Protein AF-A0A6J1V042-F1 (afdb_monomer_lite)

Sequence (133 aa):
MVTKRTVRNPPMVVKDLFEDIKDGIVLIALLEVLSGQKLPCEQGRKLKRIHGVANIGTALKFLEGRRIKLVNINSTDIADGRPSIVLGLVWTIILYFQVWYFPFLKTIKDTLLLHWLHKSASVLPKPKALFAI

Foldseek 3Di:
DDLDQLADPPHDDPPDLLQVPLQLPVLQSVCCRLVVDHFDADDDPDRDSVSSLVSLVRSVVVCVVVVQDLPPAHSNCSNNSPPVNSVVVVVSVVVVSCVVVVVVVVVVVVVVVVVVVVVVVVPDDDPPPPDDD

Structure (mmCIF, N/CA/C/O backbone):
data_AF-A0A6J1V042-F1
#
_entry.id   AF-A0A6J1V042-F1
#
loop_
_atom_site.group_PDB
_atom_site.id
_atom_site.type_symbol
_atom_site.label_atom_id
_atom_site.label_alt_id
_atom_site.label_comp_id
_atom_site.label_asym_id
_atom_site.label_entity_id
_atom_site.label_seq_id
_atom_site.pdbx_PDB_ins_code
_atom_site.Cartn_x
_atom_site.Cartn_y
_atom_site.Cartn_z
_atom_site.occupancy
_atom_site.B_iso_or_equiv
_atom_site.auth_seq_id
_atom_site.auth_comp_id
_atom_site.auth_asym_id
_atom_site.auth_atom_id
_atom_site.pdbx_PDB_model_num
ATOM 1 N N . MET A 1 1 ? -25.448 15.541 1.180 1.00 36.84 1 MET A N 1
ATOM 2 C CA . MET A 1 1 ? -24.413 15.395 0.133 1.00 36.84 1 MET A CA 1
ATOM 3 C C . MET A 1 1 ? -24.048 13.922 0.045 1.00 36.84 1 MET A C 1
ATOM 5 O O . MET A 1 1 ? -23.511 13.391 1.006 1.00 36.84 1 MET A O 1
ATOM 9 N N . VAL A 1 2 ? -24.434 13.231 -1.028 1.00 41.53 2 VAL A N 1
ATOM 10 C CA . VA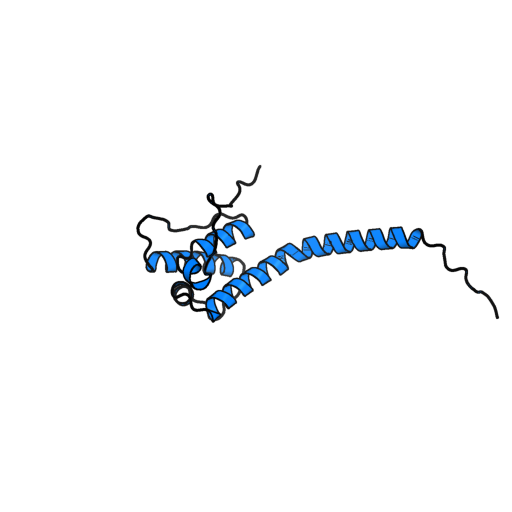L A 1 2 ? -24.136 11.799 -1.200 1.00 41.53 2 VAL A CA 1
ATOM 11 C C . VAL A 1 2 ? -22.653 11.668 -1.544 1.00 41.53 2 VAL A C 1
ATOM 13 O O . VAL A 1 2 ? -22.212 12.181 -2.571 1.00 41.53 2 VAL A O 1
ATOM 16 N N . THR A 1 3 ? -21.868 11.036 -0.675 1.00 45.00 3 THR A N 1
ATOM 17 C CA . THR A 1 3 ? -20.456 10.732 -0.926 1.00 45.00 3 THR A CA 1
ATOM 18 C C . THR A 1 3 ? -20.349 9.857 -2.175 1.00 45.00 3 THR A C 1
ATOM 20 O O . THR A 1 3 ? -20.834 8.728 -2.230 1.00 45.00 3 THR A O 1
ATOM 23 N N . LYS A 1 4 ? -19.754 10.421 -3.228 1.00 53.72 4 LYS A N 1
ATOM 24 C CA . LYS A 1 4 ? -19.483 9.758 -4.506 1.00 53.72 4 LYS A CA 1
ATOM 25 C C . LYS A 1 4 ? -18.650 8.504 -4.211 1.00 53.72 4 LYS A C 1
ATOM 27 O O . LYS A 1 4 ? -17.551 8.632 -3.679 1.00 53.72 4 LYS A O 1
ATOM 32 N N . ARG A 1 5 ? -19.185 7.308 -4.495 1.00 56.50 5 ARG A N 1
ATOM 33 C CA . ARG A 1 5 ? -18.503 6.023 -4.243 1.00 56.50 5 ARG A CA 1
ATOM 34 C C . ARG A 1 5 ? -17.077 6.089 -4.811 1.00 56.50 5 ARG A C 1
ATOM 36 O O . ARG A 1 5 ? -16.912 6.280 -6.012 1.00 56.50 5 ARG A O 1
ATOM 43 N N . THR A 1 6 ? -16.060 5.939 -3.961 1.00 62.38 6 THR A N 1
ATOM 44 C CA . THR A 1 6 ? -14.641 5.846 -4.365 1.00 62.38 6 THR A CA 1
ATOM 45 C C . THR A 1 6 ? -14.295 4.487 -4.985 1.00 62.38 6 THR A C 1
ATOM 47 O O . THR A 1 6 ? -13.169 4.264 -5.417 1.00 62.38 6 THR A O 1
ATOM 50 N N . VAL A 1 7 ? -15.278 3.587 -5.077 1.00 67.44 7 VAL A N 1
ATOM 51 C CA . VAL A 1 7 ? -15.150 2.260 -5.679 1.00 67.44 7 VAL A CA 1
ATOM 52 C C . VAL A 1 7 ? -14.972 2.392 -7.191 1.00 67.44 7 VAL A C 1
ATOM 54 O O . VAL A 1 7 ? -15.827 2.948 -7.885 1.00 67.44 7 VAL A O 1
ATOM 57 N N . ARG A 1 8 ? -13.848 1.881 -7.700 1.00 75.44 8 ARG A N 1
ATOM 58 C CA . ARG A 1 8 ? -13.561 1.830 -9.139 1.00 75.44 8 ARG A CA 1
ATOM 59 C C . ARG A 1 8 ? -14.525 0.872 -9.846 1.00 75.44 8 ARG A C 1
ATOM 61 O O . ARG A 1 8 ? -14.929 -0.138 -9.274 1.00 75.44 8 ARG A O 1
ATOM 68 N N . ASN A 1 9 ? -14.892 1.213 -11.081 1.00 73.81 9 ASN A N 1
ATOM 69 C CA . ASN A 1 9 ? -15.721 0.388 -11.956 1.00 73.81 9 ASN A CA 1
ATOM 70 C C . ASN A 1 9 ? -14.946 0.116 -13.260 1.00 73.81 9 ASN A C 1
ATOM 72 O O . ASN A 1 9 ? -14.585 1.091 -13.926 1.00 73.81 9 ASN A O 1
ATOM 76 N N . PRO A 1 10 ? -14.683 -1.147 -13.639 1.00 80.69 10 PRO A N 1
ATOM 77 C CA . PRO A 1 10 ? -15.043 -2.383 -12.935 1.00 80.69 10 PRO A CA 1
ATOM 78 C C . PRO A 1 10 ? -14.329 -2.540 -11.578 1.00 80.69 10 PRO A C 1
ATOM 80 O O . PRO A 1 10 ? -13.290 -1.908 -11.356 1.00 80.69 10 PRO A O 1
ATOM 83 N N . PRO A 1 11 ? -14.884 -3.354 -10.658 1.00 82.44 11 PRO A N 1
ATOM 84 C CA . PRO A 1 11 ? -14.233 -3.652 -9.391 1.00 82.44 11 PRO A CA 1
ATOM 85 C C . PRO A 1 11 ? -12.879 -4.315 -9.643 1.00 82.44 11 PRO A C 1
ATOM 87 O O . PRO A 1 11 ? -12.745 -5.206 -10.483 1.00 82.44 11 PRO A O 1
ATOM 90 N N . MET A 1 12 ? -11.868 -3.861 -8.909 1.00 86.69 12 MET A N 1
ATOM 91 C CA . MET A 1 12 ? -10.533 -4.439 -8.986 1.00 86.69 12 MET A CA 1
ATOM 92 C C . MET A 1 12 ? -10.520 -5.788 -8.271 1.00 86.69 12 MET A C 1
ATOM 94 O O . MET A 1 12 ? -10.983 -5.897 -7.137 1.00 86.69 12 MET A O 1
ATOM 98 N N . VAL A 1 13 ? -9.974 -6.801 -8.937 1.00 89.38 13 VAL A N 1
ATOM 99 C CA . VAL A 1 13 ? -9.787 -8.142 -8.382 1.00 89.38 13 VAL A CA 1
ATOM 100 C C . VAL A 1 13 ? -8.292 -8.400 -8.306 1.00 89.38 13 VAL A C 1
ATOM 102 O O . VAL A 1 13 ? -7.604 -8.280 -9.315 1.00 89.38 13 VAL A O 1
ATOM 105 N N . VAL A 1 14 ? -7.813 -8.744 -7.114 1.00 93.62 14 VAL A N 1
ATOM 106 C CA . VAL A 1 14 ? -6.424 -9.146 -6.880 1.00 93.62 14 VAL A CA 1
ATOM 107 C C . VAL A 1 14 ? -6.354 -10.663 -7.005 1.00 93.62 14 VAL A C 1
ATOM 109 O O . VAL A 1 14 ? -7.068 -11.367 -6.290 1.00 93.62 14 VAL A O 1
ATOM 112 N N . LYS A 1 15 ? -5.536 -11.160 -7.932 1.00 95.19 15 LYS A N 1
ATOM 113 C CA . LYS A 1 15 ? -5.281 -12.591 -8.139 1.00 95.19 15 LYS A CA 1
ATOM 114 C C . LYS A 1 15 ? -3.971 -13.005 -7.486 1.00 95.19 15 LYS A C 1
ATOM 116 O O . LYS A 1 15 ? -3.941 -14.008 -6.782 1.00 95.19 15 LYS A O 1
ATOM 121 N N . ASP A 1 16 ? -2.926 -12.212 -7.698 1.00 96.06 16 ASP A N 1
ATOM 122 C CA . ASP A 1 16 ? -1.629 -12.379 -7.056 1.00 96.06 16 ASP A CA 1
ATOM 123 C C . ASP A 1 16 ? -1.222 -11.043 -6.449 1.00 96.06 16 ASP A C 1
ATOM 125 O O . ASP A 1 16 ? -0.877 -10.095 -7.150 1.00 96.06 16 ASP A O 1
ATOM 129 N N . LEU A 1 17 ? -1.261 -10.970 -5.121 1.00 95.88 17 LEU A N 1
ATOM 130 C CA . LEU A 1 17 ? -0.950 -9.750 -4.389 1.00 95.88 17 LEU A CA 1
ATOM 131 C C . LEU A 1 17 ? 0.449 -9.207 -4.714 1.00 95.88 17 LEU A C 1
ATOM 133 O O . LEU A 1 17 ? 0.623 -7.992 -4.741 1.00 95.88 17 LEU A O 1
ATOM 137 N N . PHE A 1 18 ? 1.442 -10.071 -4.926 1.00 96.94 18 PHE A N 1
ATOM 138 C CA . PHE A 1 18 ? 2.829 -9.641 -5.104 1.00 96.94 18 PHE A CA 1
ATOM 139 C C . PHE A 1 18 ? 3.091 -9.088 -6.499 1.00 96.94 18 PHE A C 1
ATOM 141 O O . PHE A 1 18 ? 3.951 -8.224 -6.648 1.00 96.94 18 PHE A O 1
ATOM 148 N N . GLU A 1 19 ? 2.331 -9.538 -7.496 1.00 96.06 19 GLU A N 1
ATOM 149 C CA . GLU A 1 19 ? 2.378 -9.014 -8.860 1.00 96.06 19 GLU A CA 1
ATOM 150 C C . GLU A 1 19 ? 1.441 -7.814 -9.039 1.00 96.06 19 GLU A C 1
ATOM 152 O O . GLU A 1 19 ? 1.865 -6.756 -9.509 1.00 96.06 19 GLU A O 1
ATOM 157 N N . ASP A 1 20 ? 0.191 -7.928 -8.586 1.00 95.31 20 ASP A N 1
ATOM 158 C CA . ASP A 1 20 ? -0.862 -6.932 -8.812 1.00 95.31 20 ASP A CA 1
ATOM 159 C C . ASP A 1 20 ? -0.636 -5.624 -8.030 1.00 95.31 20 ASP A C 1
ATOM 161 O O . ASP A 1 20 ? -1.257 -4.602 -8.324 1.00 95.31 20 ASP A O 1
ATOM 165 N N . ILE A 1 21 ? 0.244 -5.620 -7.022 1.00 95.44 21 ILE A N 1
ATOM 166 C CA . ILE A 1 21 ? 0.580 -4.410 -6.257 1.00 95.44 21 ILE A CA 1
ATOM 167 C C . ILE A 1 21 ? 1.697 -3.571 -6.900 1.00 95.44 21 ILE A C 1
ATOM 169 O O . ILE A 1 21 ? 1.849 -2.400 -6.544 1.00 95.44 21 ILE A O 1
ATOM 173 N N . LYS A 1 22 ? 2.480 -4.133 -7.836 1.00 95.69 22 LYS A N 1
ATOM 174 C CA . LYS A 1 22 ? 3.732 -3.528 -8.339 1.00 95.69 22 LYS A CA 1
ATOM 175 C C . LYS A 1 22 ? 3.536 -2.199 -9.070 1.00 95.69 22 LYS A C 1
ATOM 177 O O . LYS A 1 22 ? 4.433 -1.355 -9.083 1.00 95.69 22 LYS A O 1
ATOM 182 N N . ASP A 1 23 ? 2.371 -1.991 -9.677 1.00 94.44 23 ASP A N 1
ATOM 183 C CA . ASP A 1 23 ? 2.013 -0.741 -10.356 1.00 94.44 23 ASP A CA 1
ATOM 184 C C . ASP A 1 23 ? 1.413 0.323 -9.410 1.00 94.44 23 ASP A C 1
ATOM 186 O O . ASP A 1 23 ? 1.134 1.453 -9.827 1.00 94.44 23 ASP A O 1
ATOM 190 N N . GLY A 1 24 ? 1.206 -0.030 -8.136 1.00 94.88 24 GLY A N 1
ATOM 191 C CA . GLY A 1 24 ? 0.621 0.815 -7.098 1.00 94.88 24 GLY A CA 1
ATOM 192 C C . GLY A 1 24 ? -0.869 1.120 -7.265 1.00 94.88 24 GLY A C 1
ATOM 193 O O . GLY A 1 24 ? -1.453 1.772 -6.398 1.00 94.88 24 GLY A O 1
ATOM 194 N N . ILE A 1 25 ? -1.516 0.658 -8.335 1.00 94.12 25 ILE A N 1
ATOM 195 C CA . ILE A 1 25 ? -2.894 1.020 -8.682 1.00 94.12 25 ILE A CA 1
ATOM 196 C C . ILE A 1 25 ? -3.876 0.388 -7.698 1.00 94.12 25 ILE A C 1
ATOM 198 O O . ILE A 1 25 ? -4.787 1.077 -7.226 1.00 94.12 25 ILE A O 1
ATOM 202 N N . VAL A 1 26 ? -3.675 -0.893 -7.371 1.00 94.06 26 VAL A N 1
ATOM 203 C CA . VAL A 1 26 ? -4.458 -1.619 -6.357 1.00 94.06 26 VAL A CA 1
ATOM 204 C C . VAL A 1 26 ? -4.292 -0.968 -4.986 1.00 94.06 26 VAL A C 1
ATOM 206 O O . VAL A 1 26 ? -5.278 -0.741 -4.286 1.00 94.06 26 VAL A O 1
ATOM 209 N N . LEU A 1 27 ? -3.055 -0.623 -4.617 1.00 95.62 27 LEU A N 1
ATOM 210 C CA . LEU A 1 27 ? -2.743 -0.019 -3.322 1.00 95.62 27 LEU A CA 1
ATOM 211 C C . LEU A 1 27 ? -3.430 1.343 -3.158 1.00 95.62 27 LEU A C 1
ATOM 213 O O . LEU A 1 27 ? -4.062 1.593 -2.134 1.00 95.62 27 LEU A O 1
ATOM 217 N N . ILE A 1 28 ? -3.368 2.200 -4.179 1.00 95.69 28 ILE A N 1
ATOM 218 C CA . ILE A 1 28 ? -4.082 3.479 -4.173 1.00 95.69 28 ILE A CA 1
ATOM 219 C C . ILE A 1 28 ? -5.590 3.245 -4.056 1.00 95.69 28 ILE A C 1
ATOM 221 O O . ILE A 1 28 ? -6.225 3.846 -3.195 1.00 95.69 28 ILE A O 1
ATOM 225 N N . ALA A 1 29 ? -6.163 2.355 -4.873 1.00 93.69 29 ALA A N 1
ATOM 226 C CA . ALA A 1 29 ? -7.598 2.076 -4.847 1.00 93.69 29 ALA A CA 1
ATOM 227 C C . ALA A 1 29 ? -8.073 1.595 -3.466 1.00 93.69 29 ALA A C 1
ATOM 229 O O . ALA A 1 29 ? -9.116 2.036 -2.983 1.00 93.69 29 ALA A O 1
ATOM 230 N N . LEU A 1 30 ? -7.292 0.733 -2.808 1.00 93.75 30 LEU A N 1
ATOM 231 C CA . LEU A 1 30 ? -7.563 0.278 -1.448 1.00 93.75 30 LEU A CA 1
ATOM 232 C C . LEU A 1 30 ? -7.626 1.461 -0.475 1.00 93.75 30 LEU A C 1
ATOM 234 O O . LEU A 1 30 ? -8.588 1.586 0.282 1.00 93.75 30 LEU A O 1
ATOM 238 N N . LEU A 1 31 ? -6.637 2.357 -0.518 1.00 94.31 31 LEU A N 1
ATOM 239 C CA . LEU A 1 31 ? -6.611 3.541 0.342 1.00 94.31 31 LEU A CA 1
ATOM 240 C C . LEU A 1 31 ? -7.763 4.503 0.034 1.00 94.31 31 LEU A C 1
ATOM 242 O O . LEU A 1 31 ? -8.331 5.063 0.970 1.00 94.31 31 LEU A O 1
ATOM 246 N N . GLU A 1 32 ? -8.161 4.663 -1.230 1.00 93.19 32 GLU A N 1
ATOM 247 C CA . GLU A 1 32 ? -9.323 5.477 -1.614 1.00 93.19 32 GLU A CA 1
ATOM 248 C C . GLU A 1 32 ? -10.634 4.930 -1.024 1.00 93.19 32 GLU A C 1
ATOM 250 O O . GLU A 1 32 ? -11.490 5.691 -0.561 1.00 93.19 32 GLU A O 1
ATOM 255 N N . VAL A 1 33 ? -10.801 3.605 -1.015 1.00 91.06 33 VAL A N 1
ATOM 256 C CA . VAL A 1 33 ? -11.983 2.939 -0.447 1.00 91.06 33 VAL A CA 1
ATOM 257 C C . VAL A 1 33 ? -11.986 3.029 1.076 1.00 91.06 33 VAL A C 1
ATOM 259 O O . VAL A 1 33 ? -12.997 3.415 1.657 1.00 91.06 33 VAL A O 1
ATOM 262 N N . LEU A 1 34 ? -10.862 2.719 1.724 1.00 90.62 34 LEU A N 1
ATOM 263 C CA . LEU A 1 34 ? -10.764 2.718 3.185 1.00 90.62 34 LEU A CA 1
ATOM 264 C C . LEU A 1 34 ? -10.876 4.128 3.780 1.00 90.62 34 LEU A C 1
ATOM 266 O O . LEU A 1 34 ? -11.488 4.317 4.830 1.00 90.62 34 LEU A O 1
ATOM 270 N N . SER A 1 35 ? -10.299 5.131 3.116 1.00 89.81 35 SER A N 1
ATOM 271 C CA . SER A 1 35 ? -10.296 6.511 3.611 1.00 89.81 35 SER A CA 1
ATOM 272 C C . SER A 1 35 ? -11.474 7.361 3.138 1.00 89.81 35 SER A C 1
ATOM 274 O O . SER A 1 35 ? -11.728 8.412 3.728 1.00 89.81 35 SER A O 1
ATOM 276 N N . GLY A 1 36 ? -12.152 6.958 2.059 1.00 89.69 36 GLY A N 1
ATOM 277 C CA . GLY A 1 36 ? -13.153 7.780 1.376 1.00 89.69 36 GLY A CA 1
ATOM 278 C C . GLY A 1 36 ? -12.576 9.007 0.655 1.00 89.69 36 GLY A C 1
ATOM 279 O O . GLY A 1 36 ? -13.343 9.874 0.236 1.00 89.69 36 GLY A O 1
ATOM 280 N N . GLN A 1 37 ? -11.250 9.111 0.512 1.00 90.75 37 GLN A N 1
ATOM 281 C CA . GLN A 1 37 ? -10.567 10.224 -0.152 1.00 90.75 37 GLN A CA 1
ATOM 282 C C . GLN A 1 37 ? -10.036 9.796 -1.520 1.00 90.75 37 GLN A C 1
ATOM 284 O O . GLN A 1 37 ? -9.596 8.669 -1.699 1.00 90.75 37 GLN A O 1
ATOM 289 N N . LYS A 1 38 ? -10.064 10.706 -2.494 1.00 91.06 38 LYS A N 1
ATOM 290 C C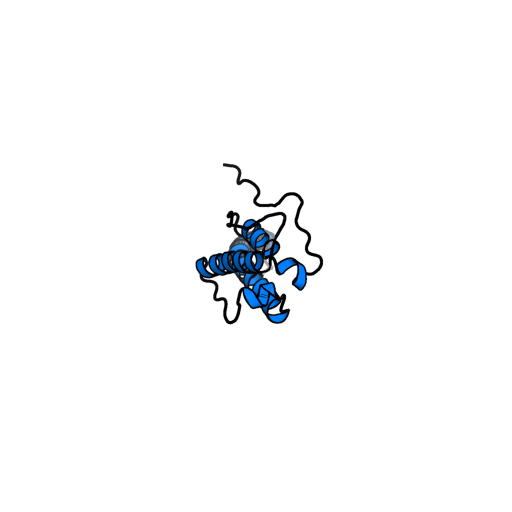A . LYS A 1 38 ? -9.442 10.502 -3.809 1.00 91.06 38 LYS A CA 1
ATOM 291 C C . LYS A 1 38 ? -7.939 10.734 -3.707 1.00 91.06 38 LYS A C 1
ATOM 293 O O . LYS A 1 38 ? -7.523 11.752 -3.158 1.00 91.06 38 LYS A O 1
ATOM 298 N N . LEU A 1 39 ? -7.145 9.826 -4.266 1.00 92.94 39 LEU A N 1
ATOM 299 C CA . LEU A 1 39 ? -5.687 9.943 -4.300 1.00 92.94 39 LEU A CA 1
ATOM 300 C C . LEU A 1 39 ? -5.212 10.147 -5.750 1.00 92.94 39 LEU A C 1
ATOM 302 O O . LEU A 1 39 ? -5.809 9.582 -6.672 1.00 92.94 39 LEU A O 1
ATOM 306 N N . PRO A 1 40 ? -4.141 10.930 -5.980 1.00 92.25 40 PRO A N 1
ATOM 307 C CA . PRO A 1 40 ? -3.490 10.991 -7.284 1.00 92.25 40 PRO A CA 1
ATOM 308 C C . PRO A 1 40 ? -3.039 9.594 -7.723 1.00 92.25 40 PRO A C 1
ATOM 310 O O . PRO A 1 40 ? -2.479 8.841 -6.932 1.00 92.25 40 PRO A O 1
ATOM 313 N N . CYS A 1 41 ? -3.296 9.244 -8.979 1.00 90.88 41 CYS A N 1
ATOM 314 C CA . CYS A 1 41 ? -2.918 7.958 -9.553 1.00 90.88 41 CYS A CA 1
ATOM 315 C C . CYS A 1 41 ? -2.515 8.189 -11.005 1.00 90.88 41 CYS A C 1
ATOM 317 O O . CYS A 1 41 ? -3.329 8.650 -11.807 1.00 90.88 41 CYS A O 1
ATOM 319 N N . GLU A 1 42 ? -1.282 7.846 -11.350 1.00 88.44 42 GLU A N 1
ATOM 320 C CA . GLU A 1 42 ? -0.847 7.780 -12.736 1.00 88.44 42 GLU A CA 1
ATOM 321 C C . GLU A 1 42 ? -1.478 6.547 -13.389 1.00 88.44 42 GLU A C 1
ATOM 323 O O . GLU A 1 42 ? -1.391 5.429 -12.873 1.00 88.44 42 GLU A O 1
ATOM 328 N N . GLN A 1 43 ? -2.167 6.767 -14.508 1.00 78.19 43 GLN A N 1
ATOM 329 C CA . GLN A 1 43 ? -2.896 5.751 -15.264 1.00 78.19 43 GLN A CA 1
ATOM 330 C C . GLN A 1 43 ? -2.618 5.940 -16.757 1.00 78.19 43 GLN A C 1
ATOM 332 O O . GLN A 1 43 ? -2.444 7.065 -17.223 1.00 78.19 43 GLN A O 1
ATOM 337 N N . GLY A 1 44 ? -2.595 4.855 -17.534 1.00 74.12 44 GLY A N 1
ATOM 338 C CA . GLY A 1 44 ? -2.447 4.955 -18.985 1.00 74.12 44 GLY A CA 1
ATOM 339 C C . GLY A 1 44 ? -2.061 3.651 -19.672 1.00 74.12 44 GLY A C 1
ATOM 340 O O . GLY A 1 44 ? -1.698 2.667 -19.037 1.00 74.12 44 GLY A O 1
ATOM 341 N N . ARG A 1 45 ? -2.103 3.662 -21.010 1.00 65.94 45 ARG A N 1
ATOM 342 C CA . ARG A 1 45 ? -1.814 2.494 -21.867 1.00 65.94 45 ARG A CA 1
ATOM 343 C C . ARG A 1 45 ? -0.363 1.992 -21.795 1.00 65.94 45 ARG A C 1
ATOM 345 O O . ARG A 1 45 ? -0.097 0.890 -22.256 1.00 65.94 45 ARG A O 1
ATOM 352 N N . LYS A 1 46 ? 0.573 2.799 -21.281 1.00 75.56 46 LYS A N 1
ATOM 353 C CA . LYS A 1 46 ? 2.009 2.476 -21.189 1.00 75.56 46 LYS A CA 1
ATOM 354 C C . LYS A 1 46 ? 2.544 2.736 -19.780 1.00 75.56 46 LYS A C 1
ATOM 356 O O . LYS A 1 46 ? 3.431 3.566 -19.594 1.00 75.56 46 LYS A O 1
ATOM 361 N N . LEU A 1 47 ? 1.993 2.040 -18.790 1.00 79.94 47 LEU A N 1
ATOM 362 C CA . LEU A 1 47 ? 2.574 2.034 -17.450 1.00 79.94 47 LEU A CA 1
ATOM 363 C C . LEU A 1 47 ? 3.931 1.324 -17.486 1.00 79.94 47 LEU A C 1
ATOM 365 O O . LEU A 1 47 ? 4.085 0.239 -18.039 1.00 79.94 47 LEU A O 1
ATOM 369 N N . LYS A 1 48 ? 4.929 1.988 -16.917 1.00 86.94 48 LYS A N 1
ATOM 370 C CA . LYS A 1 48 ? 6.302 1.514 -16.749 1.00 86.94 48 LYS A CA 1
ATOM 371 C C . LYS A 1 48 ? 6.587 1.464 -15.256 1.00 86.94 48 LYS A C 1
ATOM 373 O O . LYS A 1 48 ? 5.920 2.149 -14.482 1.00 86.94 48 LYS A O 1
ATOM 378 N N . ARG A 1 49 ? 7.640 0.747 -14.857 1.00 90.06 49 ARG A N 1
ATOM 379 C CA . ARG A 1 49 ? 8.054 0.636 -13.448 1.00 90.06 49 ARG A CA 1
ATOM 380 C C . ARG A 1 49 ? 8.172 1.994 -12.741 1.00 90.06 49 ARG A C 1
ATOM 382 O O . ARG A 1 49 ? 7.785 2.100 -11.588 1.00 90.06 49 ARG A O 1
ATOM 389 N N . ILE A 1 50 ? 8.628 3.043 -13.434 1.00 91.56 50 ILE A N 1
ATOM 390 C CA . ILE A 1 50 ? 8.717 4.405 -12.870 1.00 91.56 50 ILE A CA 1
ATOM 391 C C . ILE A 1 50 ? 7.355 4.962 -12.420 1.00 91.56 50 ILE A C 1
ATOM 393 O O . ILE A 1 50 ? 7.271 5.554 -11.349 1.00 91.56 50 ILE A O 1
ATOM 397 N N . HIS A 1 51 ? 6.292 4.702 -13.187 1.00 93.06 51 HIS A N 1
ATOM 398 C CA . HIS A 1 51 ? 4.925 5.106 -12.856 1.00 93.06 51 HIS A CA 1
ATOM 399 C C . HIS A 1 51 ? 4.402 4.290 -11.668 1.00 93.06 51 HIS A C 1
ATOM 401 O O . HIS A 1 51 ? 3.784 4.836 -10.759 1.00 93.06 51 HIS A O 1
ATOM 407 N N . GLY A 1 52 ? 4.734 2.994 -11.620 1.00 94.31 52 GLY A N 1
ATOM 408 C CA . GLY A 1 52 ? 4.421 2.136 -10.475 1.00 94.31 52 GLY A CA 1
ATOM 409 C C . GLY A 1 52 ? 5.062 2.628 -9.178 1.00 94.31 52 GLY A C 1
ATOM 410 O O . GLY A 1 52 ? 4.380 2.832 -8.177 1.00 94.31 52 GLY A O 1
ATOM 411 N N . VAL A 1 53 ? 6.361 2.933 -9.217 1.00 96.50 53 VAL A N 1
ATOM 412 C CA . VAL A 1 53 ? 7.095 3.502 -8.077 1.00 96.50 53 VAL A CA 1
ATOM 413 C C . VAL A 1 53 ? 6.501 4.848 -7.642 1.00 96.50 53 VAL A C 1
ATOM 415 O O . VAL A 1 53 ? 6.382 5.092 -6.440 1.00 96.50 53 VAL A O 1
ATOM 418 N N . ALA A 1 54 ? 6.088 5.706 -8.581 1.00 96.00 54 ALA A N 1
ATOM 419 C CA . ALA A 1 54 ? 5.439 6.985 -8.280 1.00 96.00 54 ALA A CA 1
ATOM 420 C C . ALA A 1 54 ? 4.059 6.806 -7.615 1.00 96.00 54 ALA A C 1
ATOM 422 O O . ALA A 1 54 ? 3.758 7.457 -6.607 1.00 96.00 54 ALA A O 1
ATOM 423 N N . ASN A 1 55 ? 3.245 5.875 -8.118 1.00 97.00 55 ASN A N 1
ATOM 424 C CA . ASN A 1 55 ? 1.952 5.515 -7.537 1.00 97.00 55 ASN A CA 1
ATOM 425 C C . ASN A 1 55 ? 2.107 4.964 -6.115 1.00 97.00 55 ASN A C 1
ATOM 427 O O . ASN A 1 55 ? 1.454 5.438 -5.183 1.00 97.00 55 ASN A O 1
ATOM 431 N N . ILE A 1 56 ? 3.026 4.017 -5.921 1.00 97.88 56 ILE A N 1
ATOM 432 C CA . ILE A 1 56 ? 3.337 3.476 -4.596 1.00 97.88 56 ILE A CA 1
ATOM 433 C C . ILE A 1 56 ? 3.831 4.599 -3.679 1.00 97.88 56 ILE A C 1
ATOM 435 O O . ILE A 1 56 ? 3.351 4.724 -2.558 1.00 97.88 56 ILE A O 1
ATOM 439 N N . GLY A 1 57 ? 4.720 5.473 -4.157 1.00 97.50 57 GLY A N 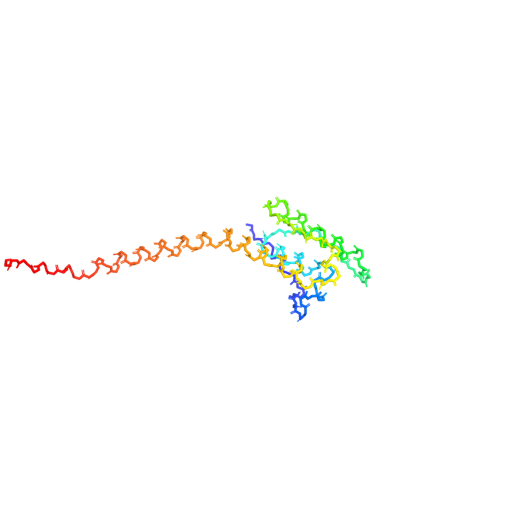1
ATOM 440 C CA . GLY A 1 57 ? 5.191 6.632 -3.398 1.00 97.50 57 GLY A CA 1
ATOM 441 C C . GLY A 1 57 ? 4.055 7.553 -2.940 1.00 97.50 57 GLY A C 1
ATOM 442 O O . GLY A 1 57 ? 4.073 8.037 -1.810 1.00 97.50 57 GLY A O 1
ATOM 443 N N . THR A 1 58 ? 3.032 7.750 -3.773 1.00 97.50 58 THR A N 1
ATOM 444 C CA . THR A 1 58 ? 1.829 8.513 -3.402 1.00 97.50 58 THR A CA 1
ATOM 445 C C . THR A 1 58 ? 1.059 7.829 -2.273 1.00 97.50 58 THR A C 1
ATOM 447 O O . THR A 1 58 ? 0.671 8.483 -1.304 1.00 97.50 58 THR A O 1
ATOM 450 N N . ALA A 1 59 ? 0.879 6.511 -2.359 1.00 97.56 59 ALA A N 1
ATOM 451 C CA . ALA A 1 59 ? 0.222 5.731 -1.316 1.00 97.56 59 ALA A CA 1
ATOM 452 C C . ALA A 1 59 ? 0.991 5.753 0.018 1.00 97.56 59 ALA A C 1
ATOM 454 O O . ALA A 1 59 ? 0.384 5.945 1.071 1.00 97.56 59 ALA A O 1
ATOM 455 N N . LEU A 1 60 ? 2.321 5.610 -0.009 1.00 97.62 60 LEU A N 1
ATOM 456 C CA . LEU A 1 60 ? 3.141 5.654 1.207 1.00 97.62 60 LEU A CA 1
ATOM 457 C C . LEU A 1 60 ? 3.092 7.040 1.866 1.00 97.62 60 LEU A C 1
ATOM 459 O O . LEU A 1 60 ? 2.812 7.131 3.059 1.00 97.62 60 LEU A O 1
ATOM 463 N N . LYS A 1 61 ? 3.227 8.123 1.086 1.00 96.81 61 LYS A N 1
ATOM 464 C CA . LYS A 1 61 ? 3.093 9.501 1.597 1.00 96.81 61 LYS A CA 1
ATOM 465 C C . LYS A 1 61 ? 1.734 9.758 2.244 1.00 96.81 61 LYS A C 1
ATOM 467 O O . LYS A 1 61 ? 1.643 10.457 3.250 1.00 96.81 61 LYS A O 1
ATOM 472 N N . PHE A 1 62 ? 0.667 9.192 1.682 1.00 96.25 62 PHE A N 1
ATOM 473 C CA . PHE A 1 62 ? -0.666 9.291 2.271 1.00 96.25 62 PHE A CA 1
ATOM 474 C C . PHE A 1 62 ? -0.736 8.641 3.663 1.00 96.25 62 PHE A C 1
ATOM 476 O O . PHE A 1 62 ? -1.324 9.212 4.584 1.00 96.25 62 PHE A O 1
ATOM 483 N N . LEU A 1 63 ? -0.124 7.465 3.830 1.00 95.44 63 LEU A N 1
ATOM 484 C CA . LEU A 1 63 ? -0.059 6.765 5.116 1.00 95.44 63 LEU A CA 1
ATOM 485 C C . LEU A 1 63 ? 0.799 7.534 6.135 1.00 95.44 63 LEU A C 1
ATOM 487 O O . LEU A 1 63 ? 0.382 7.709 7.281 1.00 95.44 63 LEU A O 1
ATOM 491 N N . GLU A 1 64 ? 1.947 8.066 5.716 1.00 95.31 64 GLU A N 1
ATOM 492 C CA . GLU A 1 64 ? 2.808 8.909 6.558 1.00 95.31 64 GLU A CA 1
ATOM 493 C C . GLU A 1 64 ? 2.093 10.186 7.014 1.00 95.31 64 GLU A C 1
ATOM 495 O O . GLU A 1 64 ? 2.162 10.552 8.188 1.00 95.31 64 GLU A O 1
ATOM 500 N N 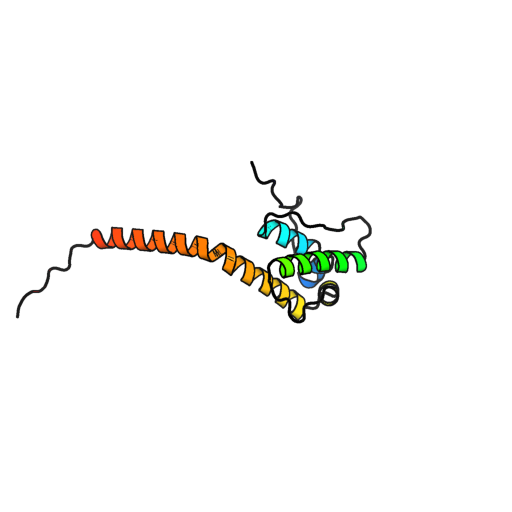. GLY A 1 65 ? 1.315 10.819 6.126 1.00 94.38 65 GLY A N 1
ATOM 501 C CA . GLY A 1 65 ? 0.468 11.969 6.460 1.00 94.38 65 GLY A CA 1
ATOM 502 C C . GLY A 1 65 ? -0.576 11.666 7.544 1.00 94.38 65 GLY A C 1
ATOM 503 O O . GLY A 1 65 ? -1.011 12.565 8.263 1.00 94.38 65 GLY A O 1
ATOM 504 N N . ARG A 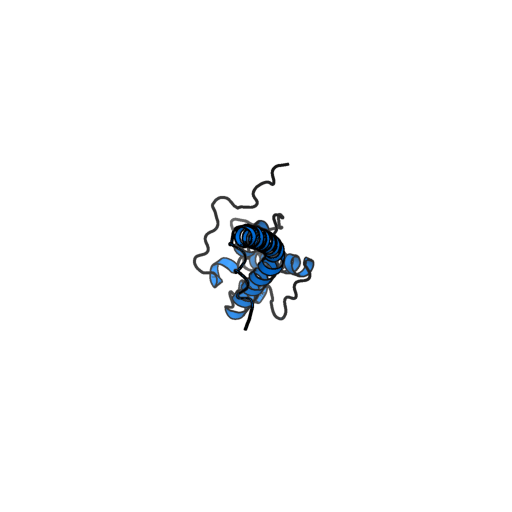1 66 ? -0.929 10.388 7.728 1.00 91.44 66 ARG A N 1
ATOM 505 C CA . ARG A 1 66 ? -1.798 9.884 8.805 1.00 91.44 66 ARG A CA 1
ATOM 506 C C . ARG A 1 66 ? -1.030 9.423 10.050 1.00 91.44 66 ARG A C 1
ATOM 508 O O . ARG A 1 66 ? -1.615 8.792 10.929 1.00 91.44 66 ARG A O 1
ATOM 515 N N . ARG A 1 67 ? 0.257 9.777 10.150 1.00 91.19 67 ARG A N 1
ATOM 516 C CA . ARG A 1 67 ? 1.189 9.434 11.241 1.00 91.19 67 ARG A CA 1
ATOM 517 C C . ARG A 1 67 ? 1.468 7.934 11.384 1.00 91.19 67 ARG A C 1
ATOM 519 O O . ARG A 1 67 ? 1.812 7.469 12.470 1.00 91.19 67 ARG A O 1
ATOM 526 N N . ILE A 1 68 ? 1.341 7.176 10.299 1.00 93.06 68 ILE A N 1
ATOM 527 C CA . ILE A 1 68 ? 1.710 5.759 10.264 1.00 93.06 68 ILE A CA 1
ATOM 528 C C . ILE A 1 68 ? 3.217 5.664 10.019 1.00 93.06 68 ILE A C 1
ATOM 530 O O . ILE A 1 68 ? 3.735 6.255 9.075 1.00 93.06 68 ILE A O 1
ATOM 534 N N . LYS A 1 69 ? 3.933 4.925 10.872 1.00 89.25 69 LYS A N 1
ATOM 535 C CA . LYS A 1 69 ? 5.377 4.708 10.717 1.00 89.25 69 LYS A CA 1
ATOM 536 C C . LYS A 1 69 ? 5.631 3.561 9.740 1.00 89.25 69 LYS A C 1
ATOM 538 O O . LYS A 1 69 ? 5.295 2.420 10.041 1.00 89.25 69 LYS A O 1
ATOM 543 N N . LEU A 1 70 ? 6.263 3.859 8.608 1.00 91.69 70 LEU A N 1
ATOM 544 C CA . LEU A 1 70 ? 6.610 2.892 7.562 1.00 91.69 70 LEU A CA 1
ATOM 545 C C . LEU A 1 70 ? 8.086 2.478 7.661 1.00 91.69 70 LEU A C 1
ATOM 547 O O . LEU A 1 70 ? 8.902 2.780 6.795 1.00 91.69 70 LEU A O 1
ATOM 551 N N . VAL A 1 71 ? 8.458 1.825 8.763 1.00 88.75 71 VAL A N 1
ATOM 552 C CA . VAL A 1 71 ? 9.857 1.435 8.996 1.00 88.75 71 VAL A CA 1
ATOM 553 C C . VAL A 1 71 ? 10.274 0.368 7.984 1.00 88.75 71 VAL A C 1
ATOM 555 O O . VAL A 1 71 ? 9.667 -0.698 7.928 1.00 88.75 71 VAL A O 1
ATOM 558 N N . ASN A 1 72 ? 11.339 0.645 7.225 1.00 91.38 72 ASN A N 1
ATOM 559 C CA . ASN A 1 72 ? 11.922 -0.271 6.239 1.00 91.38 72 ASN A CA 1
ATOM 560 C C . ASN A 1 72 ? 10.957 -0.681 5.102 1.00 91.38 72 ASN A C 1
ATOM 562 O O . ASN A 1 72 ? 11.020 -1.801 4.597 1.00 91.38 72 ASN A O 1
ATOM 566 N N . ILE A 1 73 ? 10.050 0.219 4.708 1.00 93.38 73 ILE A N 1
ATOM 567 C CA . ILE A 1 73 ? 9.144 0.028 3.570 1.00 93.38 73 ILE A CA 1
ATOM 568 C C . ILE A 1 73 ? 9.466 1.089 2.517 1.00 93.38 73 ILE A C 1
ATOM 570 O O . ILE A 1 73 ? 9.148 2.262 2.701 1.00 93.38 73 ILE A O 1
ATOM 574 N N . ASN A 1 74 ? 10.057 0.671 1.396 1.00 94.81 74 ASN A N 1
ATOM 575 C CA . ASN A 1 74 ? 10.365 1.559 0.274 1.00 94.81 74 ASN A CA 1
ATOM 576 C C . ASN A 1 74 ? 9.472 1.261 -0.932 1.00 94.81 74 ASN A C 1
ATOM 578 O O . ASN A 1 74 ? 9.090 0.116 -1.182 1.00 94.81 74 ASN A O 1
ATOM 582 N N . SER A 1 75 ? 9.195 2.288 -1.737 1.00 96.06 75 SER A N 1
ATOM 583 C CA . SER A 1 75 ? 8.366 2.149 -2.939 1.00 96.06 75 SER A CA 1
ATOM 584 C C . SER A 1 75 ? 8.971 1.215 -3.989 1.00 96.06 75 SER A C 1
ATOM 586 O O . SER A 1 75 ? 8.232 0.508 -4.667 1.00 96.06 75 SER A O 1
ATOM 588 N N . THR A 1 76 ? 10.300 1.164 -4.105 1.00 96.69 76 THR A N 1
ATOM 589 C CA . THR A 1 76 ? 11.007 0.274 -5.039 1.00 96.69 76 THR A CA 1
ATOM 590 C C . THR A 1 76 ? 10.855 -1.194 -4.668 1.00 96.69 76 THR A C 1
ATOM 592 O O . THR A 1 76 ? 10.566 -2.006 -5.536 1.00 96.69 76 THR A O 1
ATOM 595 N N . ASP A 1 77 ? 10.972 -1.526 -3.382 1.00 96.88 77 ASP A N 1
ATOM 596 C CA . ASP A 1 77 ? 10.841 -2.900 -2.894 1.00 96.88 77 ASP A CA 1
ATOM 597 C C . ASP A 1 77 ? 9.428 -3.467 -3.117 1.00 96.88 77 ASP A C 1
ATOM 599 O O . ASP A 1 77 ? 9.260 -4.654 -3.400 1.00 96.88 77 ASP A O 1
ATOM 603 N N . ILE A 1 78 ? 8.408 -2.607 -3.020 1.00 97.44 78 ILE A N 1
ATOM 604 C CA . ILE A 1 78 ? 7.013 -2.949 -3.330 1.00 97.44 78 ILE A CA 1
ATOM 605 C C . ILE A 1 78 ? 6.816 -3.073 -4.844 1.00 97.44 78 ILE A C 1
ATOM 607 O O . ILE A 1 78 ? 6.156 -4.006 -5.290 1.00 97.44 78 ILE A O 1
ATOM 611 N N . ALA A 1 79 ? 7.411 -2.176 -5.638 1.00 96.56 79 ALA A N 1
ATOM 612 C CA . ALA A 1 79 ? 7.369 -2.249 -7.100 1.00 96.56 79 ALA A CA 1
ATOM 613 C C . ALA A 1 79 ? 8.066 -3.507 -7.649 1.00 96.56 79 ALA A C 1
ATOM 615 O O . ALA A 1 79 ? 7.744 -3.963 -8.743 1.00 96.56 79 ALA A O 1
ATOM 616 N N . ASP A 1 80 ? 8.995 -4.079 -6.882 1.00 96.12 80 ASP A N 1
ATOM 617 C CA . ASP A 1 80 ? 9.639 -5.358 -7.180 1.00 96.12 80 ASP A CA 1
ATOM 618 C C . ASP A 1 80 ? 8.861 -6.562 -6.615 1.00 96.12 80 ASP A C 1
ATOM 620 O O . ASP A 1 80 ? 9.198 -7.706 -6.909 1.00 96.12 80 ASP A O 1
ATOM 624 N N . GLY A 1 81 ? 7.786 -6.329 -5.853 1.00 95.75 81 GLY A N 1
ATOM 625 C CA . GLY A 1 81 ? 6.902 -7.369 -5.320 1.00 95.75 81 GLY A CA 1
ATOM 626 C C . GLY A 1 81 ? 7.509 -8.184 -4.179 1.00 95.75 81 GLY A C 1
ATOM 627 O O . GLY A 1 81 ? 7.141 -9.340 -3.994 1.00 95.75 81 GLY A O 1
ATOM 628 N N . ARG A 1 82 ? 8.453 -7.624 -3.408 1.00 97.31 82 ARG A N 1
ATOM 629 C CA . ARG A 1 82 ? 9.141 -8.362 -2.334 1.00 97.31 82 ARG A CA 1
ATOM 630 C C . ARG A 1 82 ? 8.147 -8.824 -1.252 1.00 97.31 82 ARG A C 1
ATOM 632 O O . ARG A 1 82 ? 7.634 -7.969 -0.522 1.00 97.31 82 ARG A O 1
ATOM 639 N N . PRO A 1 83 ? 7.928 -10.142 -1.057 1.00 96.88 83 PRO A N 1
ATOM 640 C CA . PRO A 1 83 ? 6.800 -10.633 -0.263 1.00 96.88 83 PRO A CA 1
ATOM 641 C C . PRO A 1 83 ? 6.746 -10.106 1.172 1.00 96.88 83 PRO A C 1
ATOM 643 O O . PRO A 1 83 ? 5.714 -9.595 1.599 1.00 96.88 83 PRO A O 1
ATOM 646 N N . SER A 1 84 ? 7.861 -10.144 1.907 1.00 96.44 84 SER A N 1
ATOM 647 C CA . SER A 1 84 ? 7.898 -9.693 3.305 1.00 96.44 84 SER A CA 1
ATOM 648 C C . SER A 1 84 ? 7.563 -8.205 3.465 1.00 96.44 84 SER A C 1
ATOM 650 O O . SER A 1 84 ? 6.922 -7.820 4.439 1.00 96.44 84 SER A O 1
ATOM 652 N N . ILE A 1 85 ? 7.965 -7.369 2.503 1.00 96.94 85 ILE A N 1
ATOM 653 C CA . ILE A 1 85 ? 7.728 -5.918 2.537 1.00 96.94 85 ILE A CA 1
ATOM 654 C C . ILE A 1 85 ? 6.279 -5.615 2.152 1.00 96.94 85 ILE A C 1
ATOM 656 O O . ILE A 1 85 ? 5.611 -4.843 2.839 1.00 96.94 85 ILE A O 1
ATOM 660 N N . VAL A 1 86 ? 5.766 -6.274 1.107 1.00 97.44 86 VAL A N 1
ATOM 661 C CA . VAL A 1 86 ? 4.362 -6.162 0.685 1.00 97.44 86 VAL A CA 1
ATOM 662 C C . VAL A 1 86 ? 3.420 -6.585 1.813 1.00 97.44 86 VAL A C 1
ATOM 664 O O . VAL A 1 86 ? 2.497 -5.846 2.153 1.00 97.44 86 VAL A O 1
ATOM 667 N N . LEU A 1 87 ? 3.677 -7.730 2.451 1.00 96.75 87 LEU A N 1
ATOM 668 C CA . LEU A 1 87 ? 2.869 -8.202 3.577 1.00 96.75 87 LEU A CA 1
ATOM 669 C C . LEU A 1 87 ? 2.969 -7.268 4.784 1.00 96.75 87 LEU A C 1
ATOM 671 O O . LEU A 1 87 ? 1.944 -6.961 5.389 1.00 96.75 87 LEU A O 1
ATOM 675 N N . GLY A 1 88 ? 4.166 -6.767 5.106 1.00 96.44 88 GLY A N 1
ATOM 676 C CA . GLY A 1 88 ? 4.359 -5.788 6.178 1.00 96.44 88 GLY A CA 1
ATOM 677 C C . GLY A 1 88 ? 3.558 -4.500 5.958 1.00 96.44 88 GLY A C 1
ATOM 678 O O . GLY A 1 88 ? 2.922 -3.992 6.886 1.00 96.44 88 GLY A O 1
ATOM 679 N N . LEU A 1 89 ? 3.514 -4.001 4.721 1.00 97.19 89 LEU A N 1
ATOM 680 C CA . LEU A 1 89 ? 2.692 -2.850 4.352 1.00 97.19 89 LEU A CA 1
ATOM 681 C C . LEU A 1 89 ? 1.194 -3.145 4.490 1.00 97.19 89 LEU A C 1
ATOM 683 O O . LEU A 1 89 ? 0.480 -2.383 5.142 1.00 97.19 89 LEU A O 1
ATOM 687 N N . VAL A 1 90 ? 0.710 -4.244 3.904 1.00 96.38 90 VAL A N 1
ATOM 688 C CA . VAL A 1 90 ? -0.714 -4.618 3.962 1.00 96.38 90 VAL A CA 1
ATOM 689 C C . VAL A 1 90 ? -1.160 -4.821 5.408 1.00 96.38 90 VAL A C 1
ATOM 691 O O . VAL A 1 90 ? -2.200 -4.304 5.811 1.00 96.38 90 VAL A O 1
ATOM 694 N N . TRP A 1 91 ? -0.340 -5.491 6.217 1.00 94.75 91 TRP A N 1
ATOM 695 C CA . TRP A 1 91 ? -0.569 -5.660 7.648 1.00 94.75 91 TRP A CA 1
ATOM 696 C C . TRP A 1 91 ? -0.693 -4.319 8.376 1.00 94.75 91 TRP A C 1
ATOM 698 O O . TRP A 1 91 ? -1.640 -4.103 9.131 1.00 94.75 91 TRP A O 1
ATOM 708 N N . THR A 1 92 ? 0.219 -3.387 8.098 1.00 94.12 92 THR A N 1
ATOM 709 C CA . THR A 1 92 ? 0.202 -2.043 8.688 1.00 94.12 92 THR A CA 1
ATOM 710 C C . THR A 1 92 ? -1.089 -1.293 8.342 1.00 94.12 92 THR A C 1
ATOM 712 O O . THR A 1 92 ? -1.692 -0.661 9.212 1.00 94.12 92 THR A O 1
ATOM 715 N N . ILE A 1 93 ? -1.555 -1.397 7.092 1.00 94.25 93 ILE A N 1
ATOM 716 C CA . ILE A 1 93 ? -2.823 -0.804 6.641 1.00 94.25 93 ILE A CA 1
ATOM 717 C C . ILE A 1 93 ? -4.006 -1.438 7.385 1.00 94.25 93 ILE A C 1
ATOM 719 O O . ILE A 1 93 ? -4.839 -0.710 7.927 1.00 94.25 93 ILE A O 1
ATOM 723 N N . ILE A 1 94 ? -4.071 -2.772 7.459 1.00 92.62 94 ILE A N 1
ATOM 724 C CA . ILE A 1 94 ? -5.142 -3.489 8.168 1.00 92.62 94 ILE A CA 1
ATOM 725 C C . ILE A 1 94 ? -5.206 -3.045 9.630 1.00 92.62 94 ILE A C 1
ATOM 727 O O . ILE A 1 94 ? -6.272 -2.634 10.090 1.00 92.62 94 ILE A O 1
ATOM 731 N N . LEU A 1 95 ? -4.075 -3.070 10.343 1.00 89.69 95 LEU A N 1
ATOM 732 C CA . LEU A 1 95 ? -4.018 -2.681 11.751 1.00 89.69 95 LEU A CA 1
ATOM 733 C C . LEU A 1 95 ? -4.482 -1.243 11.967 1.00 89.69 95 LEU A C 1
ATOM 735 O O . LEU A 1 95 ? -5.296 -0.991 12.854 1.00 89.69 95 LEU A O 1
ATOM 739 N N . TYR A 1 96 ? -4.002 -0.301 11.153 1.00 88.31 96 TYR A N 1
ATOM 740 C CA . TYR A 1 96 ? -4.387 1.099 11.287 1.00 88.31 96 TYR A CA 1
ATOM 741 C C . TYR A 1 96 ? -5.898 1.283 11.109 1.00 88.31 96 TYR A C 1
ATOM 743 O O . TYR A 1 96 ? -6.558 1.867 11.967 1.00 88.31 96 TYR A O 1
ATOM 751 N N . PHE A 1 97 ? -6.478 0.752 10.031 1.00 86.69 97 PHE A N 1
ATOM 752 C CA . PHE A 1 97 ? -7.905 0.935 9.768 1.00 86.69 97 PHE A CA 1
ATOM 753 C C . PHE A 1 97 ? -8.788 0.151 10.748 1.00 86.69 97 PHE A C 1
ATOM 755 O O . PHE A 1 97 ? -9.837 0.654 11.145 1.00 86.69 97 PHE A O 1
ATOM 762 N N . GLN A 1 98 ? -8.365 -1.020 11.229 1.00 84.44 98 GLN A N 1
ATOM 763 C CA . GLN A 1 98 ? -9.085 -1.718 12.295 1.00 84.44 98 GLN A CA 1
ATOM 764 C C . GLN A 1 98 ? -9.062 -0.920 13.598 1.00 84.44 98 GLN A C 1
ATOM 766 O O . GLN A 1 98 ? -10.116 -0.682 14.177 1.00 84.44 98 GLN A O 1
ATOM 771 N N . VAL A 1 99 ? -7.901 -0.443 14.044 1.00 79.69 99 VAL A N 1
ATOM 772 C CA . VAL A 1 99 ? -7.794 0.309 15.302 1.00 79.69 99 VAL A CA 1
ATOM 773 C C . VAL A 1 99 ? -8.473 1.674 15.220 1.00 79.69 99 VAL A C 1
ATOM 775 O O . VAL A 1 99 ? -8.910 2.167 16.244 1.00 79.69 99 VAL A O 1
ATOM 778 N N . TRP A 1 100 ? -8.621 2.294 14.052 1.00 73.50 100 TRP A N 1
ATOM 779 C CA . TRP A 1 100 ? -9.306 3.590 13.957 1.00 73.50 100 TRP A CA 1
ATOM 780 C C . TRP A 1 100 ? -10.814 3.483 13.720 1.00 73.50 100 TRP A C 1
ATOM 782 O O . TRP A 1 100 ? -11.572 4.278 14.271 1.00 73.50 100 TRP A O 1
ATOM 792 N N . TYR A 1 101 ? -11.278 2.501 12.945 1.00 66.69 101 TYR A N 1
ATOM 793 C CA . TYR A 1 101 ? -12.698 2.388 12.585 1.00 66.69 101 TYR A CA 1
ATOM 794 C C . TYR A 1 101 ? -13.465 1.411 13.478 1.00 66.69 101 TYR A C 1
ATOM 796 O O . TYR A 1 101 ? -14.670 1.568 13.683 1.00 66.69 101 TYR A O 1
ATOM 804 N N . PHE A 1 102 ? -12.791 0.402 14.034 1.00 67.50 102 PHE A N 1
ATOM 805 C CA . PHE A 1 102 ? -13.449 -0.620 14.839 1.00 67.50 102 PHE A CA 1
ATOM 806 C C . PHE A 1 102 ? -13.724 -0.222 16.295 1.00 67.50 102 PHE A C 1
ATOM 808 O O . PHE A 1 102 ? -14.760 -0.665 16.781 1.00 67.50 102 PHE A O 1
ATOM 815 N N . PRO A 1 103 ? -12.932 0.605 17.018 1.00 66.25 103 PRO A N 1
ATOM 816 C CA . PRO A 1 103 ? -13.273 0.948 18.399 1.00 66.25 103 PRO A CA 1
ATOM 817 C C . PRO A 1 103 ? -14.623 1.633 18.500 1.00 66.25 103 PRO A C 1
ATOM 819 O O . PRO A 1 103 ? -15.379 1.312 19.400 1.00 66.25 103 PRO A O 1
ATOM 822 N N . PHE A 1 104 ? -14.979 2.491 17.541 1.00 62.38 104 PHE A N 1
ATOM 823 C CA . PHE A 1 104 ? -16.297 3.121 17.513 1.00 62.38 104 PHE A CA 1
ATOM 824 C C . PHE A 1 104 ? -17.428 2.082 17.425 1.00 62.38 104 PHE A C 1
ATOM 826 O O . PHE A 1 104 ? -18.377 2.109 18.208 1.00 62.38 104 PHE A O 1
ATOM 833 N N . LEU A 1 105 ? -17.303 1.105 16.522 1.00 60.41 105 LEU A N 1
ATOM 834 C CA . LEU A 1 105 ? -18.285 0.027 16.373 1.00 60.41 105 LEU A CA 1
ATOM 835 C C . LEU A 1 105 ? -18.265 -0.955 17.551 1.00 60.41 105 LEU A C 1
ATOM 837 O O . LEU A 1 105 ? -19.313 -1.484 17.918 1.00 60.41 105 LEU A O 1
ATOM 841 N N . LYS A 1 106 ? -17.097 -1.186 18.155 1.00 66.56 106 LYS A N 1
ATOM 842 C CA . LYS A 1 106 ? -16.931 -2.013 19.349 1.00 66.56 106 LYS A CA 1
ATOM 843 C C . LYS A 1 106 ? -17.585 -1.346 20.557 1.00 66.56 106 LYS A C 1
ATOM 845 O O . LYS A 1 106 ? -18.406 -1.981 21.193 1.00 66.56 106 LYS A O 1
ATOM 850 N N . THR A 1 107 ? -17.357 -0.055 20.792 1.00 69.69 107 THR A N 1
ATOM 851 C CA . THR A 1 107 ? -18.019 0.717 21.854 1.00 69.69 107 THR A CA 1
ATOM 852 C C . THR A 1 107 ? -19.536 0.711 21.698 1.00 69.69 107 THR A C 1
ATOM 854 O O . THR A 1 107 ? -20.239 0.516 22.685 1.00 69.69 107 THR A O 1
ATOM 857 N N . ILE A 1 108 ? -20.066 0.877 20.481 1.00 75.94 108 ILE A N 1
ATOM 858 C CA . ILE A 1 108 ? -21.516 0.812 20.239 1.00 75.94 108 ILE A CA 1
ATOM 859 C C . ILE A 1 108 ? -22.059 -0.586 20.543 1.00 75.94 108 ILE A C 1
ATOM 861 O O . ILE A 1 108 ? -23.072 -0.707 21.231 1.00 75.94 108 ILE A O 1
ATOM 865 N N . LYS A 1 109 ? -21.387 -1.641 20.066 1.00 74.31 109 LYS A N 1
ATOM 866 C CA . LYS A 1 109 ? -21.781 -3.028 20.343 1.00 74.31 109 LYS A CA 1
ATOM 867 C C . LYS A 1 109 ? -21.703 -3.355 21.828 1.00 74.31 109 LYS A C 1
ATOM 869 O O . LYS A 1 109 ? -22.655 -3.918 22.346 1.00 74.31 109 LYS A O 1
ATOM 874 N N . ASP A 1 110 ? -20.632 -2.959 22.504 1.00 80.06 110 ASP A N 1
ATOM 875 C CA . ASP A 1 110 ? -20.427 -3.191 23.932 1.00 80.06 110 ASP A CA 1
ATOM 876 C C . ASP A 1 110 ? -21.478 -2.425 24.748 1.00 80.06 110 ASP A C 1
ATOM 878 O O . ASP A 1 110 ? -22.085 -2.988 25.649 1.00 80.06 110 ASP A O 1
ATOM 882 N N . THR A 1 111 ? -21.797 -1.181 24.378 1.00 80.81 111 THR A N 1
ATOM 883 C CA . THR A 1 111 ? -22.837 -0.378 25.046 1.00 80.81 111 THR A CA 1
ATOM 884 C C . THR A 1 111 ? -24.233 -0.971 24.843 1.00 80.81 111 THR A C 1
ATOM 886 O O . THR A 1 111 ? -24.999 -1.087 25.798 1.00 80.81 111 THR A O 1
ATOM 889 N N . LEU A 1 112 ? -24.576 -1.382 23.616 1.00 83.50 112 LEU A N 1
ATOM 890 C CA . LEU A 1 112 ? -25.850 -2.043 23.310 1.00 83.50 112 LEU A CA 1
ATOM 891 C C . LEU A 1 112 ? -25.960 -3.410 23.988 1.00 83.50 112 LEU A C 1
ATOM 893 O O . LEU A 1 112 ? -27.021 -3.744 24.510 1.00 83.50 112 LEU A O 1
ATOM 897 N N . LEU A 1 113 ? -24.874 -4.183 24.009 1.00 81.75 113 LEU A N 1
ATOM 898 C CA . LEU A 1 113 ? -24.813 -5.480 24.668 1.00 81.75 113 LEU A CA 1
ATOM 899 C C . LEU A 1 113 ? -24.959 -5.327 26.182 1.00 81.75 113 LEU A C 1
ATOM 901 O O . LEU A 1 113 ? -25.764 -6.034 26.773 1.00 81.75 113 LEU A O 1
ATOM 905 N N . LEU A 1 114 ? -24.249 -4.384 26.806 1.00 80.50 114 LEU A N 1
ATOM 906 C CA . LEU A 1 114 ? -24.374 -4.095 28.237 1.00 80.50 114 LEU A CA 1
ATOM 907 C C . LEU A 1 114 ? -25.778 -3.601 28.590 1.00 80.50 114 LEU A C 1
ATOM 909 O O . LEU A 1 114 ? -26.353 -4.055 29.577 1.00 80.50 114 LEU A O 1
ATOM 913 N N . HIS A 1 115 ? -26.369 -2.733 27.764 1.00 87.25 115 HIS A N 1
ATOM 914 C CA . HIS A 1 115 ? -27.758 -2.310 27.935 1.00 87.25 115 HIS A CA 1
ATOM 915 C C . HIS A 1 115 ? -28.702 -3.517 27.848 1.00 87.25 115 HIS A C 1
ATOM 917 O O . HIS A 1 115 ? -29.539 -3.715 28.729 1.00 87.25 115 HIS A O 1
ATOM 923 N N . TRP A 1 116 ? -28.559 -4.361 26.824 1.00 81.94 116 TRP A N 1
ATOM 924 C CA . TRP A 1 116 ? -29.381 -5.557 26.656 1.00 81.94 116 TRP A CA 1
ATOM 925 C C . TRP A 1 116 ? -29.207 -6.550 27.811 1.00 81.94 116 TRP A C 1
ATOM 927 O O . TRP A 1 116 ? -30.200 -7.070 28.316 1.00 81.94 116 TRP A O 1
ATOM 937 N N . LEU A 1 117 ? -27.976 -6.769 28.278 1.00 84.38 117 LEU A N 1
ATOM 938 C CA . LEU A 1 117 ? -27.675 -7.620 29.427 1.00 84.38 117 LEU A CA 1
ATOM 939 C C . LEU A 1 117 ? -28.311 -7.073 30.702 1.00 84.38 117 LEU A C 1
ATOM 941 O O . LEU A 1 117 ? -28.956 -7.831 31.414 1.00 84.38 117 LEU A O 1
ATOM 945 N N . HIS A 1 118 ? -28.210 -5.769 30.965 1.00 83.75 118 HIS A N 1
ATOM 946 C CA . HIS A 1 118 ? -28.853 -5.145 32.122 1.00 83.75 118 HIS A CA 1
ATOM 947 C C . HIS A 1 118 ? -30.383 -5.266 32.058 1.00 83.75 118 HIS A C 1
ATOM 949 O O . HIS A 1 118 ? -31.020 -5.635 33.042 1.00 83.75 118 HIS A O 1
ATOM 955 N N . LYS A 1 119 ? -30.975 -5.032 30.879 1.00 85.12 119 LYS A N 1
ATOM 956 C CA . LYS A 1 119 ? -32.416 -5.198 30.641 1.00 85.12 119 LYS A CA 1
ATOM 957 C C . LYS A 1 119 ? -32.871 -6.655 30.759 1.00 85.12 119 LYS A C 1
ATOM 959 O O . LYS A 1 119 ? -34.000 -6.906 31.152 1.00 85.12 119 LYS A O 1
ATOM 964 N N . SER A 1 120 ? -32.018 -7.611 30.409 1.00 83.56 120 SER A N 1
ATOM 965 C CA . SER A 1 120 ? -32.323 -9.041 30.533 1.00 83.56 120 SER A CA 1
ATOM 966 C C . SER A 1 120 ? -32.160 -9.516 31.978 1.00 83.56 120 SER A C 1
ATOM 968 O O . SER A 1 120 ? -32.987 -10.269 32.481 1.00 83.56 120 SER A O 1
ATOM 970 N N . ALA A 1 121 ? -31.138 -9.020 32.679 1.00 79.75 121 ALA A N 1
ATOM 971 C CA . ALA A 1 121 ? -30.889 -9.313 34.085 1.00 79.75 121 ALA A CA 1
ATOM 972 C C . ALA A 1 121 ? -31.966 -8.725 35.010 1.00 79.75 121 ALA A C 1
ATOM 974 O O . ALA A 1 121 ? -32.279 -9.335 36.027 1.00 79.75 121 ALA A O 1
ATOM 975 N N . SER A 1 122 ? -32.583 -7.592 34.655 1.00 76.69 122 SER A N 1
ATOM 976 C CA . SER A 1 122 ? -33.704 -7.024 35.420 1.00 76.69 122 SER A CA 1
ATOM 977 C C . SER A 1 122 ? -35.008 -7.824 35.303 1.00 76.69 122 SER A C 1
ATOM 979 O O . SER A 1 122 ? -35.899 -7.647 36.131 1.00 76.69 122 SER A O 1
ATOM 981 N N . VAL A 1 123 ? -35.121 -8.707 34.305 1.00 78.19 123 VAL A N 1
ATOM 982 C CA . VAL A 1 123 ? -36.259 -9.626 34.117 1.00 78.19 123 VAL A CA 1
ATOM 983 C C . VAL A 1 123 ? -36.057 -10.933 34.894 1.00 78.19 123 VAL A C 1
ATOM 985 O O . VAL A 1 123 ? -37.019 -11.665 35.131 1.00 78.19 123 VAL A O 1
ATOM 988 N N . LEU A 1 124 ? -34.831 -11.231 35.338 1.00 74.38 124 LEU A N 1
ATOM 989 C CA . LEU A 1 124 ? -34.578 -12.408 36.161 1.00 74.38 124 LEU A CA 1
ATOM 990 C C . LEU A 1 124 ? -35.205 -12.226 37.553 1.00 74.38 124 LEU A C 1
ATOM 992 O O . LEU A 1 124 ? -35.034 -11.174 38.178 1.00 74.38 124 LEU A O 1
ATOM 996 N N . PRO A 1 125 ? -35.913 -13.246 38.075 1.00 71.94 125 PRO A N 1
ATOM 997 C CA . PRO A 1 125 ? -36.411 -13.206 39.438 1.00 71.94 125 PRO A CA 1
ATOM 998 C C . PRO A 1 125 ? -35.220 -13.037 40.378 1.00 71.94 125 PRO A C 1
ATOM 1000 O O . PRO A 1 125 ? -34.248 -13.792 40.296 1.00 71.94 125 PRO A O 1
ATOM 1003 N N . LYS A 1 126 ? -35.285 -12.031 41.262 1.00 67.50 126 LYS A N 1
ATOM 1004 C CA . LYS A 1 126 ? -34.251 -11.832 42.283 1.00 67.50 126 LYS A CA 1
ATOM 1005 C C . LYS A 1 126 ? -34.055 -13.166 43.001 1.00 67.50 126 LYS A C 1
ATOM 1007 O O . LYS A 1 126 ? -35.069 -13.757 43.396 1.00 67.50 126 LYS A O 1
ATOM 1012 N N . PRO A 1 127 ? -32.809 -13.656 43.147 1.00 67.69 127 PRO A N 1
ATOM 1013 C CA . PRO A 1 127 ? -32.572 -14.874 43.897 1.00 67.69 127 PRO A CA 1
ATOM 1014 C C . PRO A 1 127 ? -33.253 -14.685 45.244 1.00 67.69 127 PRO A C 1
ATOM 1016 O O . PRO A 1 127 ? -32.996 -13.699 45.940 1.00 67.69 127 PRO A O 1
ATOM 1019 N N . LYS A 1 128 ? -34.209 -15.569 45.554 1.00 62.00 128 LYS A N 1
ATOM 1020 C CA . LYS A 1 128 ? -34.811 -15.604 46.880 1.00 62.00 128 LYS A CA 1
ATOM 1021 C C . LYS A 1 128 ? -33.629 -15.746 47.817 1.00 62.00 128 LYS A C 1
ATOM 1023 O O . LYS A 1 128 ? -32.911 -16.740 47.727 1.00 62.00 128 LYS A O 1
ATOM 1028 N N . ALA A 1 129 ? -33.380 -14.715 48.617 1.00 59.06 129 ALA A N 1
ATOM 1029 C CA . ALA A 1 129 ? -32.404 -14.802 49.675 1.00 59.06 129 ALA A CA 1
ATOM 1030 C C . ALA A 1 129 ? -32.807 -16.030 50.490 1.00 59.06 129 ALA A C 1
ATOM 1032 O O . ALA A 1 129 ? -33.870 -16.044 51.114 1.00 59.06 129 ALA A O 1
ATOM 1033 N N . LEU A 1 130 ? -32.005 -17.090 50.384 1.00 56.94 130 LEU A N 1
ATOM 1034 C CA . LEU A 1 130 ? -32.004 -18.177 51.343 1.00 56.94 130 LEU A CA 1
ATOM 1035 C C . LEU A 1 130 ? -31.485 -17.539 52.628 1.00 56.94 130 LEU A C 1
ATOM 1037 O O . LEU A 1 130 ? -30.291 -17.525 52.905 1.00 56.94 130 LEU A O 1
ATOM 1041 N N . PHE A 1 131 ? -32.390 -16.855 53.322 1.00 56.44 131 PHE A N 1
ATOM 1042 C CA . PHE A 1 131 ? -32.165 -16.395 54.670 1.00 56.44 131 PHE A CA 1
ATOM 1043 C C . PHE A 1 131 ? -32.144 -17.609 55.588 1.00 56.44 131 PHE A C 1
ATOM 1045 O O . PHE A 1 131 ? -32.986 -18.497 55.470 1.00 56.44 131 PHE A O 1
ATOM 1052 N N . ALA A 1 132 ? -31.236 -1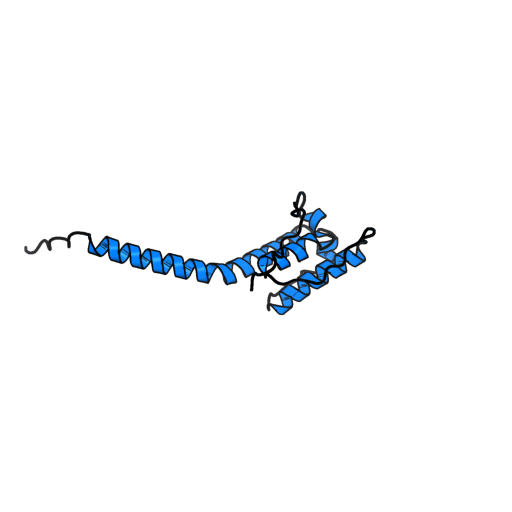7.503 56.552 1.00 49.50 132 ALA A N 1
ATOM 1053 C CA . ALA A 1 132 ? -31.302 -18.087 57.880 1.00 49.50 132 ALA A CA 1
ATOM 1054 C C . ALA A 1 132 ? -31.070 -19.598 57.976 1.00 49.50 132 ALA A C 1
ATOM 1056 O O . ALA A 1 132 ? -32.007 -20.387 57.883 1.00 49.50 132 ALA A O 1
ATOM 1057 N N . ILE A 1 133 ? -29.824 -19.954 58.305 1.00 47.44 133 ILE A N 1
ATOM 1058 C CA . ILE A 1 133 ? -29.514 -20.581 59.601 1.00 47.44 133 ILE A CA 1
ATOM 1059 C C . ILE A 1 133 ? -28.310 -19.843 60.188 1.00 47.44 133 ILE A C 1
ATOM 1061 O O . ILE A 1 133 ? -27.369 -19.581 59.405 1.00 47.44 133 ILE A O 1
#

Secondary structure (DSSP, 8-state):
--------SSPP--S-HHHHTTTSHHHHHHHHHHH---------TT--HHHHHHHHHHHHHHHHHTT---TT--HHHHHTT-HHHHHHHHHHHHHHHHHHHHHHHHHHHHHHHHHHHHHHHTTSPPP------

Organism: NCBI:txid8663

Radius of gyration: 23.24 Å; chains: 1; bounding box: 48×36×82 Å

pLDDT: mean 84.73, std 14.03, range [36.84, 97.88]

InterPro domains:
  IPR001589 Actinin-type actin-binding domain, conserved site [PS00020] (70-94)
  IPR001715 Calponin homology domain [PF00307] (8-98)
  IPR001715 Calponin homology domain [PS50021] (1-98)
  IPR001715 Calponin homology domain [SM00033] (3-96)
  IPR036872 CH domain superfamily [G3DSA:1.10.418.10] (3-100)
  IPR036872 CH domain superfamily [SSF47576] (10-121)
  IPR052403 LINC complex-associated protein [PTHR47535] (5-99)